Protein AF-A0AAE1ISI0-F1 (afdb_monomer)

Secondary structure (DSSP, 8-state):
-PPPSSEE------EE-----TT--S-SS-EEEE-SS-SS-SGGGG-SS-----PSSPP-S---TTS--SEEETTEEEEEBTTB-TTSSS----GGGEEE--TT-

Structure (mmCIF, N/CA/C/O backbone):
data_AF-A0AAE1ISI0-F1
#
_entry.id   AF-A0AAE1ISI0-F1
#
loop_
_atom_site.group_PDB
_atom_site.id
_atom_site.type_symbol
_atom_site.label_atom_id
_atom_site.label_alt_id
_atom_site.label_comp_id
_atom_site.label_asym_id
_atom_site.label_entity_id
_atom_site.label_seq_id
_atom_site.pdbx_PDB_ins_code
_atom_site.Cartn_x
_atom_site.Cartn_y
_atom_site.Cartn_z
_atom_site.occupancy
_atom_site.B_iso_or_equiv
_atom_site.auth_seq_id
_atom_site.auth_comp_id
_atom_site.auth_asym_id
_atom_site.auth_atom_id
_atom_site.pdbx_PDB_model_num
ATOM 1 N N . MET A 1 1 ? 5.913 15.856 11.663 1.00 55.56 1 MET A N 1
ATOM 2 C CA . MET A 1 1 ? 4.500 15.635 12.044 1.00 55.56 1 MET A CA 1
ATOM 3 C C . MET A 1 1 ? 4.482 14.438 12.991 1.00 55.56 1 MET A C 1
ATOM 5 O O . MET A 1 1 ? 5.262 13.527 12.729 1.00 55.56 1 MET A O 1
ATOM 9 N N . PRO A 1 2 ? 3.746 14.456 14.117 1.00 58.47 2 PRO A N 1
ATOM 10 C CA . PRO A 1 2 ? 3.732 13.321 15.038 1.00 58.47 2 PRO A CA 1
ATOM 11 C C . PRO A 1 2 ? 3.145 12.075 14.351 1.00 58.47 2 PRO A C 1
ATOM 13 O O . PRO A 1 2 ? 2.265 12.227 13.504 1.00 58.47 2 PRO A O 1
ATOM 16 N N . PRO A 1 3 ? 3.629 10.866 14.682 1.00 62.16 3 PRO A N 1
ATOM 17 C CA . PRO A 1 3 ? 3.107 9.624 14.117 1.00 62.16 3 PRO A CA 1
ATOM 18 C C . PRO A 1 3 ? 1.607 9.468 14.410 1.00 62.16 3 PRO A C 1
ATOM 20 O O . PRO A 1 3 ? 1.162 9.654 15.545 1.00 62.16 3 PRO A O 1
ATOM 23 N N . CYS A 1 4 ? 0.826 9.146 13.377 1.00 79.19 4 CYS A N 1
ATOM 24 C CA . CYS A 1 4 ? -0.609 8.902 13.492 1.00 79.19 4 CYS A CA 1
ATOM 25 C C . CYS A 1 4 ? -0.844 7.522 14.108 1.00 79.19 4 CYS A C 1
ATOM 27 O O . CYS A 1 4 ? -0.284 6.548 13.631 1.00 79.19 4 CYS A O 1
ATOM 29 N N . PHE A 1 5 ? -1.676 7.422 15.143 1.00 88.75 5 PHE A N 1
ATOM 30 C CA . PHE A 1 5 ? -2.080 6.149 15.744 1.00 88.75 5 PHE A CA 1
ATOM 31 C C . PHE A 1 5 ? -3.608 6.084 15.865 1.00 88.75 5 PHE A C 1
ATOM 33 O O . PHE A 1 5 ? -4.241 7.128 16.058 1.00 88.75 5 PHE A O 1
ATOM 40 N N . PRO A 1 6 ? -4.212 4.883 15.789 1.00 92.56 6 PRO A N 1
ATOM 41 C CA . PRO A 1 6 ? -3.576 3.568 15.605 1.00 92.56 6 PRO A CA 1
ATOM 42 C C . PRO A 1 6 ? -3.124 3.304 14.155 1.00 92.56 6 PRO A C 1
ATOM 44 O O . PRO A 1 6 ? -3.730 3.817 13.217 1.00 92.56 6 PRO A O 1
ATOM 47 N N . LEU A 1 7 ? -2.073 2.497 13.969 1.00 91.31 7 LEU A N 1
ATOM 48 C CA . LEU A 1 7 ? -1.536 2.126 12.650 1.00 91.31 7 LEU A CA 1
ATOM 49 C C . LEU A 1 7 ? -1.881 0.686 12.289 1.00 91.31 7 LEU A C 1
ATOM 51 O O . LEU A 1 7 ? -1.737 -0.212 13.118 1.00 91.31 7 LEU A O 1
ATOM 55 N N . ALA A 1 8 ? -2.239 0.470 11.028 1.00 92.75 8 ALA A N 1
ATOM 56 C CA . ALA A 1 8 ? -2.159 -0.835 10.396 1.00 92.75 8 ALA A CA 1
ATOM 57 C C . ALA A 1 8 ? -0.778 -0.976 9.745 1.00 92.75 8 ALA A C 1
ATOM 59 O O . ALA A 1 8 ? -0.426 -0.248 8.814 1.00 92.75 8 ALA A O 1
ATOM 60 N N . LEU A 1 9 ? 0.022 -1.877 10.307 1.00 92.44 9 LEU A N 1
ATOM 61 C CA . LEU A 1 9 ? 1.433 -2.049 9.978 1.00 92.44 9 LEU A CA 1
ATOM 62 C C . LEU A 1 9 ? 1.642 -2.988 8.775 1.00 92.44 9 LEU A C 1
ATOM 64 O O . LEU A 1 9 ? 0.694 -3.526 8.202 1.00 92.44 9 LEU A O 1
ATOM 68 N N . GLY A 1 10 ? 2.913 -3.190 8.429 1.00 92.19 10 GLY A N 1
ATOM 69 C CA . GLY A 1 10 ? 3.350 -4.043 7.329 1.00 92.19 10 GLY A CA 1
ATOM 70 C C . GLY A 1 10 ? 3.594 -3.248 6.053 1.00 92.19 10 GLY A C 1
ATOM 71 O O . GLY A 1 10 ? 2.698 -2.559 5.569 1.00 92.19 10 GLY A O 1
ATOM 72 N N . HIS A 1 11 ? 4.815 -3.355 5.527 1.00 90.94 11 HIS A N 1
ATOM 73 C CA . HIS A 1 11 ? 5.211 -2.730 4.264 1.00 90.94 11 HIS A CA 1
ATOM 74 C C . HIS A 1 11 ? 5.801 -3.706 3.240 1.00 90.94 11 HIS A C 1
ATOM 76 O O . HIS A 1 11 ? 6.004 -3.344 2.087 1.00 90.94 11 HIS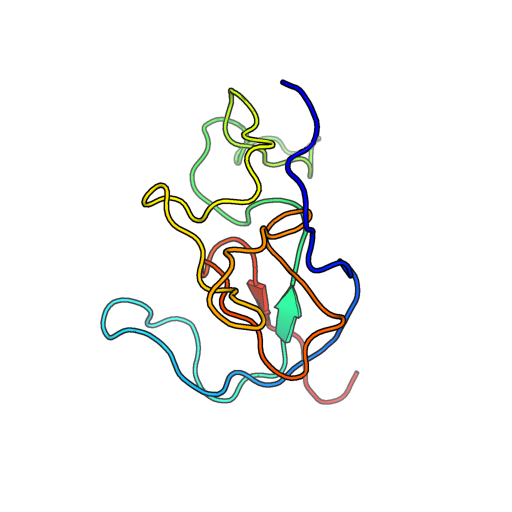 A O 1
ATOM 82 N N . GLU A 1 12 ? 6.031 -4.951 3.651 1.00 92.94 12 GLU A N 1
ATOM 83 C CA . GLU A 1 12 ? 6.502 -6.034 2.795 1.00 92.94 12 GLU A CA 1
ATOM 84 C C . GLU A 1 12 ? 5.404 -7.089 2.699 1.00 92.94 12 GLU A C 1
ATOM 86 O O . GLU A 1 12 ? 4.824 -7.490 3.714 1.00 92.94 12 GLU A O 1
ATOM 91 N N . GLY A 1 13 ? 5.084 -7.512 1.481 1.00 92.69 13 GLY A N 1
ATOM 92 C CA . GLY A 1 13 ? 4.062 -8.516 1.221 1.00 92.69 13 GLY A CA 1
ATOM 93 C C . GLY A 1 13 ? 3.866 -8.753 -0.271 1.00 92.69 13 GLY A C 1
ATOM 94 O O . GLY A 1 13 ? 4.336 -7.982 -1.101 1.00 92.69 13 GLY A O 1
ATOM 95 N N . VAL A 1 14 ? 3.154 -9.824 -0.601 1.00 95.06 14 VAL A N 1
ATOM 96 C CA . VAL A 1 14 ? 2.704 -10.131 -1.960 1.00 95.06 14 VAL A CA 1
ATOM 97 C C . VAL A 1 14 ? 1.214 -10.428 -1.903 1.00 95.06 14 VAL A C 1
ATOM 99 O O . VAL A 1 14 ? 0.727 -11.020 -0.939 1.00 95.06 14 VAL A O 1
ATOM 102 N N . GLY A 1 15 ? 0.485 -9.991 -2.919 1.00 95.00 15 GLY A N 1
ATOM 103 C CA . GLY A 1 15 ? -0.948 -10.207 -3.017 1.00 95.00 15 GLY A CA 1
ATOM 104 C C . GLY A 1 15 ? -1.387 -10.421 -4.452 1.00 95.00 15 GLY A C 1
ATOM 105 O O . GLY A 1 15 ? -0.597 -10.345 -5.391 1.00 95.00 15 GLY A O 1
ATOM 106 N N . VAL A 1 16 ? -2.678 -10.676 -4.614 1.00 96.75 16 VAL A N 1
ATOM 107 C CA . VAL A 1 16 ? -3.339 -10.698 -5.915 1.00 96.75 16 VAL A CA 1
ATOM 108 C C . VAL A 1 16 ? -4.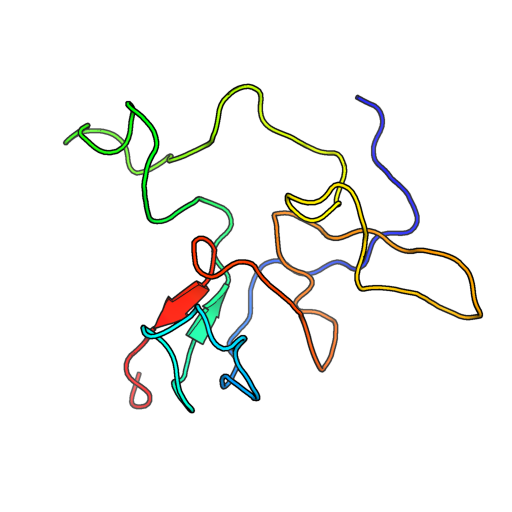350 -9.570 -5.919 1.00 96.75 16 VAL A C 1
ATOM 110 O O . VAL A 1 16 ? -5.083 -9.397 -4.945 1.00 96.75 16 VAL A O 1
ATOM 113 N N . VAL A 1 17 ? -4.395 -8.803 -7.003 1.00 97.38 17 VAL A N 1
ATOM 114 C CA . VAL A 1 17 ? -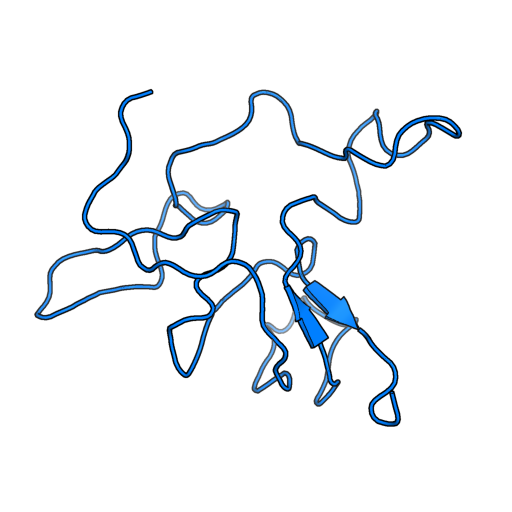5.395 -7.745 -7.150 1.00 97.38 17 VAL A CA 1
ATOM 115 C C . VAL A 1 17 ? -6.795 -8.369 -7.157 1.00 97.38 17 VAL A C 1
ATOM 117 O O . VAL A 1 17 ? -7.100 -9.267 -7.948 1.00 97.38 17 VAL A O 1
ATOM 120 N N . GLU A 1 18 ? -7.633 -7.904 -6.231 1.00 97.44 18 GLU A N 1
ATOM 121 C CA . GLU A 1 18 ? -9.014 -8.362 -6.065 1.00 97.44 18 GLU A CA 1
ATOM 122 C C . GLU A 1 18 ? -9.964 -7.549 -6.953 1.00 97.44 18 GLU A C 1
ATOM 124 O O . GLU A 1 18 ? -10.713 -8.125 -7.744 1.00 97.44 18 GLU A O 1
ATOM 129 N N . SER A 1 19 ? -9.865 -6.220 -6.886 1.00 96.25 19 SER A N 1
ATOM 130 C CA . SER A 1 19 ? -10.660 -5.270 -7.664 1.00 96.25 19 SER A CA 1
ATOM 131 C C . SER A 1 19 ? -9.894 -3.967 -7.918 1.00 96.25 19 SER A C 1
ATOM 133 O O . SER A 1 19 ? -8.892 -3.672 -7.263 1.00 96.25 19 SER A O 1
ATOM 135 N N . VAL A 1 20 ? -10.352 -3.199 -8.910 1.00 96.25 20 VAL A N 1
ATOM 136 C CA . VAL A 1 20 ? -9.791 -1.897 -9.300 1.00 96.25 20 VAL A CA 1
ATOM 137 C C . VAL A 1 20 ? -10.923 -0.905 -9.557 1.00 96.25 20 VAL A C 1
ATOM 139 O O . VAL A 1 20 ? -12.017 -1.300 -9.966 1.00 96.25 20 VAL A O 1
ATOM 142 N N . GLU A 1 21 ? -10.675 0.385 -9.328 1.00 93.06 21 GLU A N 1
ATOM 143 C CA . GLU A 1 21 ? -11.613 1.434 -9.741 1.00 93.06 21 GLU A CA 1
ATOM 144 C C . GLU A 1 21 ? -11.631 1.585 -11.271 1.00 93.06 21 GLU A C 1
ATOM 146 O O . GLU A 1 21 ? -10.644 1.295 -11.940 1.00 93.06 21 GLU A O 1
ATOM 151 N N . GLU A 1 22 ? -12.729 2.102 -11.836 1.00 92.56 22 GLU A N 1
ATOM 152 C CA . GLU A 1 22 ? -12.938 2.218 -13.295 1.00 92.56 22 GLU A CA 1
ATOM 153 C C . GLU A 1 22 ? -11.801 2.949 -14.032 1.00 92.56 22 GLU A C 1
ATOM 155 O O . GLU A 1 22 ? -11.500 2.648 -15.186 1.00 92.56 22 GLU A O 1
ATOM 160 N N . LYS A 1 23 ? -11.153 3.907 -13.363 1.00 92.00 23 LYS A N 1
ATOM 161 C CA . LYS A 1 23 ? -10.066 4.709 -13.940 1.00 92.00 23 LYS A CA 1
ATOM 162 C C . LYS A 1 23 ? -8.724 3.974 -13.980 1.00 92.00 23 LYS A C 1
ATOM 164 O O . LYS A 1 23 ? -7.864 4.355 -14.770 1.00 92.00 23 LYS A O 1
ATOM 169 N N . VAL A 1 24 ? -8.549 2.938 -13.162 1.00 92.38 24 VAL A N 1
ATOM 170 C CA . VAL A 1 24 ? -7.323 2.139 -13.099 1.00 92.38 24 VAL A CA 1
ATOM 171 C C . VAL A 1 24 ? -7.402 1.064 -14.176 1.00 92.38 24 VAL A C 1
ATOM 173 O O . VAL A 1 24 ? -8.163 0.104 -14.081 1.00 92.38 24 VAL A O 1
ATOM 176 N N . THR A 1 25 ? -6.607 1.224 -15.229 1.00 91.12 25 THR A N 1
ATOM 177 C CA . THR A 1 25 ? -6.627 0.318 -16.395 1.00 91.12 25 THR A CA 1
ATOM 178 C C . THR A 1 25 ? -5.452 -0.652 -16.420 1.00 91.12 25 THR A C 1
ATOM 180 O O . THR A 1 25 ? -5.490 -1.667 -17.121 1.00 91.12 25 THR A O 1
ATOM 183 N N . ASN A 1 26 ? -4.423 -0.366 -15.623 1.00 88.75 26 ASN A N 1
ATOM 184 C CA . ASN A 1 26 ? -3.173 -1.101 -15.645 1.00 88.75 26 ASN A CA 1
ATOM 185 C C . ASN A 1 26 ? -3.233 -2.419 -14.876 1.00 88.75 26 ASN A C 1
ATOM 187 O O . ASN A 1 26 ? -2.351 -3.231 -15.101 1.00 88.75 26 ASN A O 1
ATOM 191 N N . PHE A 1 27 ? -4.246 -2.698 -14.048 1.00 93.25 27 PHE A N 1
ATOM 192 C CA . PHE A 1 27 ? -4.303 -3.886 -13.179 1.00 93.25 27 PHE A CA 1
ATOM 193 C C . PHE A 1 27 ? -5.578 -4.722 -13.382 1.00 93.25 27 PHE A C 1
ATOM 195 O O . PHE A 1 27 ? -6.634 -4.193 -13.723 1.00 93.25 27 PHE A O 1
ATOM 202 N N . LYS A 1 28 ? -5.473 -6.045 -13.190 1.00 90.50 28 LYS A N 1
ATOM 203 C CA . LYS A 1 28 ? -6.586 -7.014 -13.240 1.00 90.50 28 LYS A CA 1
ATOM 204 C C . LYS A 1 28 ? -6.507 -8.013 -12.084 1.00 90.50 28 LYS A C 1
ATOM 206 O O . LYS A 1 28 ? -6.701 -7.614 -10.956 1.00 90.50 28 LYS A O 1
ATOM 211 N N . ARG A 1 29 ? -6.240 -9.301 -12.340 1.00 94.56 29 ARG A N 1
ATOM 212 C CA . ARG A 1 29 ? -5.970 -10.331 -11.312 1.00 94.56 29 ARG A CA 1
ATOM 213 C C . ARG A 1 29 ? -4.475 -10.644 -11.269 1.00 94.56 29 ARG A C 1
ATOM 215 O O . ARG A 1 29 ? -4.072 -11.801 -11.333 1.00 94.56 29 ARG A O 1
ATOM 222 N N . ASP A 1 30 ? -3.670 -9.588 -11.297 1.00 97.19 30 ASP A N 1
ATOM 223 C CA . ASP A 1 30 ? -2.214 -9.682 -11.334 1.00 97.19 30 ASP A CA 1
ATOM 224 C C . ASP A 1 30 ? -1.663 -9.982 -9.933 1.00 97.19 30 ASP A C 1
ATOM 226 O O . ASP A 1 30 ? -2.236 -9.537 -8.933 1.00 97.19 30 ASP A O 1
ATOM 230 N N . VAL A 1 31 ? -0.542 -10.707 -9.867 1.00 97.00 31 VAL A N 1
ATOM 231 C CA . VAL A 1 31 ? 0.264 -10.818 -8.644 1.00 97.00 31 VAL A CA 1
ATOM 232 C C . VAL A 1 31 ? 1.052 -9.525 -8.487 1.00 97.00 31 VAL A C 1
ATOM 234 O O . VAL A 1 31 ? 1.651 -9.028 -9.446 1.00 97.00 31 VAL A O 1
ATOM 237 N N . VAL A 1 32 ? 1.011 -8.951 -7.291 1.00 96.12 32 VAL A N 1
ATOM 238 C CA . VAL A 1 32 ? 1.548 -7.620 -7.025 1.00 96.12 32 VAL A CA 1
ATOM 239 C C . VAL A 1 32 ? 2.290 -7.540 -5.700 1.00 96.12 32 VAL A C 1
ATOM 241 O O . VAL A 1 32 ? 1.971 -8.247 -4.743 1.00 96.12 32 VAL A O 1
ATOM 244 N N . ILE A 1 33 ? 3.249 -6.620 -5.645 1.00 94.44 33 ILE A N 1
ATOM 245 C CA . ILE A 1 33 ? 3.964 -6.220 -4.434 1.00 94.44 33 ILE A CA 1
ATOM 246 C C . ILE A 1 33 ? 3.684 -4.726 -4.194 1.00 94.44 33 ILE A C 1
ATOM 248 O O . ILE A 1 33 ? 3.842 -3.927 -5.122 1.00 94.44 33 ILE A O 1
ATOM 252 N N . PRO A 1 34 ? 3.251 -4.320 -2.987 1.00 91.88 34 PRO A N 1
ATOM 253 C CA . PRO A 1 34 ? 3.188 -2.916 -2.618 1.00 91.88 34 PRO A CA 1
ATOM 254 C C . PRO A 1 34 ? 4.601 -2.356 -2.441 1.00 91.88 34 PRO A C 1
ATOM 256 O O . PRO A 1 34 ? 5.497 -3.030 -1.937 1.00 91.88 34 PRO A O 1
ATOM 259 N N . ILE A 1 35 ? 4.795 -1.104 -2.830 1.00 86.94 35 ILE A N 1
ATOM 260 C CA . ILE A 1 35 ? 6.086 -0.424 -2.767 1.00 86.94 35 ILE A CA 1
ATOM 261 C C . ILE A 1 35 ? 5.972 0.857 -1.938 1.00 86.94 35 ILE A C 1
ATOM 263 O O . ILE A 1 35 ? 4.951 1.536 -1.933 1.00 86.94 35 ILE A O 1
ATOM 267 N N . CYS A 1 36 ? 7.041 1.206 -1.224 1.00 76.69 36 CYS A N 1
ATOM 268 C CA . CYS A 1 36 ? 7.068 2.379 -0.339 1.00 76.69 36 CYS A CA 1
ATOM 269 C C . CYS A 1 36 ? 7.426 3.696 -1.062 1.00 76.69 36 CYS A C 1
ATOM 271 O O . CYS A 1 36 ? 7.486 4.751 -0.430 1.00 76.69 36 CYS A O 1
ATOM 273 N N . VAL A 1 37 ? 7.701 3.629 -2.366 1.00 75.44 37 VAL A N 1
ATOM 274 C CA . VAL A 1 37 ? 8.047 4.752 -3.253 1.00 75.44 37 VAL A CA 1
ATOM 275 C C . VAL A 1 37 ? 7.077 4.760 -4.433 1.00 75.44 37 VAL A C 1
ATOM 277 O O . VAL A 1 37 ? 6.551 3.710 -4.777 1.00 75.44 37 VAL A O 1
ATOM 280 N N . THR A 1 38 ? 6.804 5.914 -5.039 1.00 69.62 38 THR A N 1
ATOM 281 C CA . THR A 1 38 ? 5.863 5.994 -6.172 1.00 69.62 38 THR A CA 1
ATOM 282 C C . THR A 1 38 ? 6.501 5.506 -7.471 1.00 69.62 38 THR A C 1
ATOM 284 O O . THR A 1 38 ? 7.683 5.749 -7.688 1.00 69.62 38 THR A O 1
ATOM 287 N N . LEU A 1 39 ? 5.725 4.919 -8.382 1.00 62.75 39 LEU A N 1
ATOM 288 C CA . LEU A 1 39 ? 6.211 4.546 -9.717 1.00 62.75 39 LEU A CA 1
ATOM 289 C C . LEU A 1 39 ? 6.264 5.717 -10.711 1.00 62.75 39 LEU A C 1
ATOM 291 O O . LEU A 1 39 ? 7.132 5.712 -11.579 1.00 62.75 39 LEU A O 1
ATOM 295 N N . GLU A 1 40 ? 5.381 6.721 -10.609 1.00 59.62 40 GLU A N 1
ATOM 296 C CA . GLU A 1 40 ? 5.223 7.728 -11.672 1.00 59.62 40 GLU A CA 1
ATOM 297 C C . GLU A 1 40 ? 4.969 9.172 -11.179 1.00 59.62 40 GLU A C 1
ATOM 299 O O . GLU A 1 40 ? 4.495 9.419 -10.069 1.00 59.62 40 GLU A O 1
ATOM 304 N N . ASN A 1 41 ? 5.228 10.134 -12.079 1.00 54.47 41 ASN A N 1
ATOM 305 C CA . ASN A 1 41 ? 4.718 11.518 -12.085 1.00 54.47 41 ASN A CA 1
ATOM 306 C C . ASN A 1 41 ? 5.185 12.486 -10.983 1.00 54.47 41 ASN A C 1
ATOM 308 O O . ASN A 1 41 ? 4.417 13.325 -10.503 1.00 54.47 41 ASN A O 1
ATOM 312 N N . VAL A 1 42 ? 6.473 12.473 -10.648 1.00 56.69 42 VAL A N 1
ATOM 313 C CA . VAL A 1 42 ? 7.116 13.592 -9.937 1.00 56.69 42 VAL A CA 1
ATOM 314 C C . VAL A 1 42 ? 8.298 14.077 -10.777 1.00 56.69 42 VAL A C 1
ATOM 316 O O . VAL A 1 42 ? 8.917 13.275 -11.460 1.00 56.69 42 VAL A O 1
ATOM 319 N N . GLU A 1 43 ? 8.648 15.367 -10.753 1.00 52.97 43 GLU A N 1
ATOM 320 C CA . GLU A 1 43 ? 9.785 15.931 -11.521 1.00 52.97 43 GLU A CA 1
ATOM 321 C C . GLU A 1 43 ? 11.117 15.171 -11.300 1.00 52.97 43 GLU A C 1
ATOM 323 O O . GLU A 1 43 ? 11.993 15.180 -12.160 1.00 52.97 43 GLU A O 1
ATOM 328 N N . ASN A 1 44 ? 11.235 14.434 -10.187 1.00 53.06 44 ASN A N 1
ATOM 329 C CA . ASN A 1 44 ? 12.366 13.559 -9.860 1.00 53.06 44 ASN A CA 1
ATOM 330 C C . ASN A 1 44 ? 12.351 12.185 -10.568 1.00 53.06 44 ASN A C 1
ATOM 332 O O . ASN A 1 44 ? 13.333 11.456 -10.465 1.0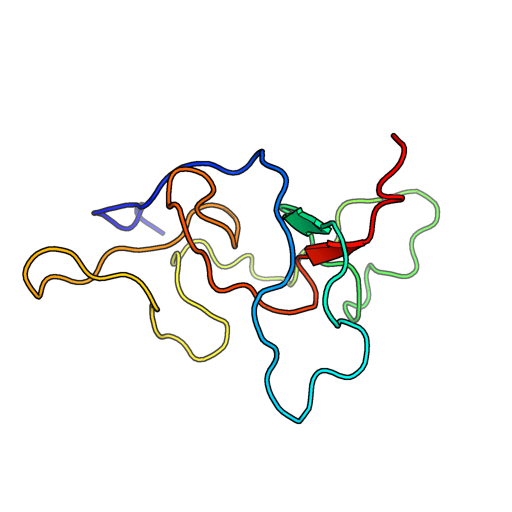0 53.06 44 ASN A O 1
ATOM 336 N N . CYS A 1 45 ? 11.285 11.823 -11.293 1.00 57.34 45 CYS A N 1
ATOM 337 C CA . CYS A 1 45 ? 11.147 10.559 -12.034 1.00 57.34 45 CYS A CA 1
ATOM 338 C C . CYS A 1 45 ? 12.095 10.427 -13.237 1.00 57.34 45 CYS A C 1
ATOM 340 O O . CYS A 1 45 ? 12.140 9.377 -13.867 1.00 57.34 45 CYS A O 1
ATOM 342 N N . VAL A 1 46 ? 12.865 11.472 -13.550 1.00 65.88 46 VAL A N 1
ATOM 343 C CA . VAL A 1 46 ? 13.776 11.519 -14.706 1.00 65.88 46 VAL A CA 1
ATOM 344 C C . VAL A 1 46 ? 15.249 11.361 -14.290 1.00 65.88 46 VAL A C 1
ATOM 346 O O . VAL A 1 46 ? 16.150 11.537 -15.102 1.00 65.88 46 VAL A O 1
ATOM 349 N N . SER A 1 47 ? 15.530 11.060 -13.017 1.00 72.88 47 SER A N 1
ATOM 350 C CA . SER A 1 47 ? 16.906 10.835 -12.562 1.00 72.88 47 SER A CA 1
ATOM 351 C C . SER A 1 47 ? 17.390 9.434 -12.937 1.00 72.88 47 SER A C 1
ATOM 353 O O . SER A 1 47 ? 16.780 8.447 -12.537 1.00 72.88 47 SER A O 1
ATOM 355 N N . GLU A 1 48 ? 18.524 9.349 -13.635 1.00 78.75 48 GLU A N 1
ATOM 356 C CA . GLU A 1 48 ? 19.229 8.081 -13.892 1.00 78.75 48 GLU A CA 1
ATOM 357 C C . GLU A 1 48 ? 19.971 7.553 -12.645 1.00 78.75 48 GLU A C 1
ATOM 359 O O . GLU A 1 48 ? 20.369 6.393 -12.600 1.00 78.75 48 GLU A O 1
ATOM 364 N N . GLU A 1 49 ? 20.119 8.387 -11.610 1.00 83.38 49 GLU A N 1
ATOM 365 C CA . GLU A 1 49 ? 20.920 8.105 -10.409 1.00 83.38 49 GLU A CA 1
ATOM 366 C C . GLU A 1 49 ? 20.066 7.779 -9.171 1.00 83.38 49 GLU A C 1
ATOM 368 O O . GLU A 1 49 ? 20.584 7.299 -8.163 1.00 83.38 49 GLU A O 1
ATOM 373 N N . SER A 1 50 ? 18.760 8.070 -9.206 1.00 77.69 50 SER A N 1
ATOM 374 C CA . SER A 1 50 ? 17.867 7.929 -8.051 1.00 77.69 50 SER A CA 1
ATOM 375 C C . SER A 1 50 ? 16.664 7.054 -8.366 1.00 77.69 50 SER A C 1
ATOM 377 O O . SER A 1 50 ? 15.909 7.327 -9.294 1.00 77.69 50 SER A O 1
ATOM 379 N N . ASN A 1 51 ? 16.434 6.063 -7.505 1.00 74.69 51 ASN A N 1
ATOM 380 C CA . ASN A 1 51 ? 15.211 5.261 -7.452 1.00 74.69 51 ASN A CA 1
ATOM 381 C C . ASN A 1 51 ? 14.240 5.726 -6.347 1.00 74.69 51 ASN A C 1
ATOM 383 O O . ASN A 1 51 ? 13.214 5.087 -6.108 1.00 74.69 51 ASN A O 1
ATOM 387 N N . ILE A 1 52 ? 14.570 6.809 -5.632 1.00 77.69 52 ILE A N 1
ATOM 388 C CA . ILE A 1 52 ? 13.711 7.377 -4.593 1.00 77.69 52 ILE A CA 1
ATOM 389 C C . ILE A 1 52 ? 12.780 8.394 -5.244 1.00 77.69 52 ILE A C 1
ATOM 391 O O . ILE A 1 52 ? 13.128 9.562 -5.436 1.00 77.69 52 ILE A O 1
ATOM 395 N N . TYR A 1 53 ? 11.569 7.940 -5.545 1.00 76.12 53 TYR A N 1
ATOM 396 C CA . TYR A 1 53 ? 10.491 8.777 -6.052 1.00 76.12 53 TYR A CA 1
ATOM 397 C C . TYR A 1 53 ? 9.503 9.053 -4.924 1.00 76.12 53 TYR A C 1
ATOM 399 O O . TYR A 1 53 ? 8.720 8.196 -4.514 1.00 76.12 53 TYR A O 1
ATOM 407 N N . LEU A 1 54 ? 9.589 10.261 -4.375 1.00 72.31 54 LEU A N 1
ATOM 408 C CA . LEU A 1 54 ? 8.696 10.741 -3.330 1.00 72.31 54 LEU A CA 1
ATOM 409 C C . LEU A 1 54 ? 8.130 12.089 -3.755 1.00 72.31 54 LEU A C 1
ATOM 411 O O . LEU A 1 54 ? 8.868 12.998 -4.146 1.00 72.31 54 LEU A O 1
ATOM 415 N N . ARG A 1 55 ? 6.812 12.243 -3.631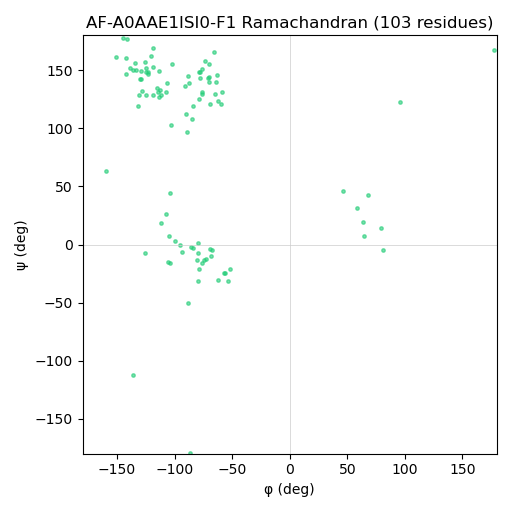 1.00 69.62 55 ARG A N 1
ATOM 416 C CA . ARG A 1 55 ? 6.169 13.546 -3.778 1.00 69.62 55 ARG A CA 1
ATOM 417 C C . ARG A 1 55 ? 6.565 14.426 -2.593 1.00 69.62 55 ARG A C 1
ATOM 419 O O . ARG A 1 55 ? 6.305 14.067 -1.447 1.00 69.62 55 ARG A O 1
ATOM 426 N N . TYR A 1 56 ? 7.191 15.572 -2.866 1.00 63.56 56 TYR A N 1
ATOM 427 C CA . TYR A 1 56 ? 7.502 16.566 -1.839 1.00 63.56 56 TYR A CA 1
ATOM 428 C C . TYR A 1 56 ? 6.320 17.538 -1.640 1.00 63.56 56 TYR A C 1
ATOM 430 O O . TYR A 1 56 ? 5.733 17.980 -2.630 1.00 63.56 56 TYR A O 1
ATOM 438 N N . PRO A 1 57 ? 5.983 17.917 -0.394 1.00 67.25 57 PRO A N 1
ATOM 439 C CA . PRO A 1 57 ? 6.520 17.375 0.854 1.00 67.25 57 PRO A CA 1
ATOM 440 C C . PRO A 1 57 ? 6.027 15.944 1.106 1.00 67.25 57 PRO A C 1
ATOM 442 O O . PRO A 1 57 ? 4.869 15.627 0.834 1.00 67.25 57 PRO A O 1
ATOM 445 N N . LEU A 1 58 ? 6.899 15.098 1.668 1.00 72.44 58 LEU A N 1
ATOM 446 C CA . LEU A 1 58 ? 6.532 13.733 2.043 1.00 72.44 58 LEU A CA 1
ATOM 447 C C . LEU A 1 58 ? 5.387 13.770 3.062 1.00 72.44 58 LEU A C 1
ATOM 449 O O . LEU A 1 58 ? 5.530 14.333 4.152 1.00 72.44 58 LEU A O 1
ATOM 453 N N . SER A 1 59 ? 4.261 13.148 2.719 1.00 74.88 59 SER A N 1
ATOM 454 C CA . SER A 1 59 ? 3.149 12.987 3.650 1.00 74.88 59 SER A CA 1
ATOM 455 C C . SER A 1 59 ? 3.371 11.758 4.526 1.00 74.88 59 SER A C 1
ATOM 457 O O . SER A 1 59 ? 3.430 10.635 4.035 1.00 74.88 59 SER A O 1
ATOM 459 N N . LEU A 1 60 ? 3.451 11.973 5.839 1.00 79.12 60 LEU A N 1
ATOM 460 C CA . LEU A 1 60 ? 3.492 10.913 6.854 1.00 79.12 60 LEU A CA 1
ATOM 461 C C . LEU A 1 60 ? 2.165 10.820 7.627 1.00 79.12 60 LEU A C 1
ATOM 463 O O . LEU A 1 60 ? 2.147 10.415 8.785 1.00 79.12 60 LEU A O 1
ATOM 467 N N . SER A 1 61 ? 1.055 11.243 7.010 1.00 85.88 61 SER A N 1
ATOM 468 C CA . SER A 1 61 ? -0.269 11.256 7.649 1.00 85.88 61 SER A CA 1
ATOM 469 C C . SER A 1 61 ? -0.923 9.874 7.754 1.00 85.88 61 SER A C 1
ATOM 471 O O . SER A 1 61 ? -1.904 9.720 8.476 1.00 85.88 61 SER A O 1
ATOM 473 N N . GLY A 1 62 ? -0.431 8.882 7.002 1.00 86.88 62 GLY A N 1
ATOM 474 C CA . GLY A 1 62 ? -1.055 7.558 6.896 1.00 86.88 62 GLY A CA 1
ATOM 475 C C . GLY A 1 62 ? -2.455 7.580 6.261 1.00 86.88 62 GLY A C 1
ATOM 476 O O . GLY A 1 62 ? -3.239 6.651 6.453 1.00 86.88 62 GLY A O 1
ATOM 477 N N . LEU A 1 63 ? -2.781 8.653 5.535 1.00 89.00 63 LEU A N 1
ATOM 478 C CA . LEU A 1 63 ? -4.018 8.820 4.772 1.00 89.00 63 LEU A CA 1
ATOM 479 C C . LEU A 1 63 ? -3.758 8.585 3.281 1.00 89.00 63 LEU A C 1
ATOM 481 O O . LEU A 1 63 ? -2.648 8.797 2.792 1.00 89.00 63 LEU A O 1
ATOM 485 N N . MET A 1 64 ? -4.811 8.209 2.562 1.00 87.44 64 MET A N 1
ATOM 486 C CA . MET A 1 64 ? -4.837 8.154 1.102 1.00 87.44 64 MET A CA 1
ATOM 487 C C . MET A 1 64 ? -4.700 9.567 0.496 1.00 87.44 64 MET A C 1
ATOM 489 O O . MET A 1 64 ? -4.896 10.560 1.208 1.00 87.44 64 MET A O 1
ATOM 493 N N . PRO A 1 65 ? -4.413 9.701 -0.816 1.00 83.75 65 PRO A N 1
ATOM 494 C CA . PRO A 1 65 ? -4.280 11.008 -1.473 1.00 83.75 65 PRO A CA 1
ATOM 495 C C 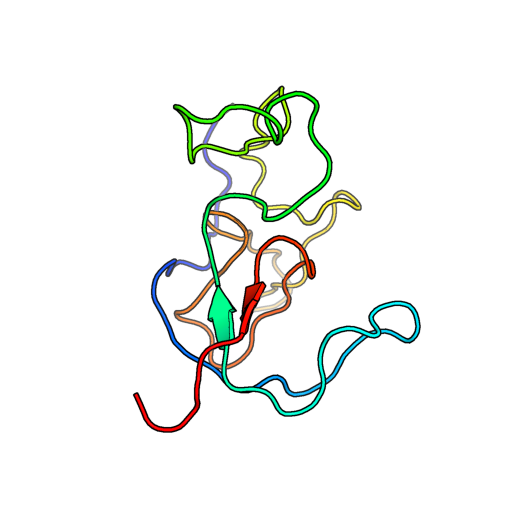. PRO A 1 65 ? -5.500 11.935 -1.336 1.00 83.75 65 PRO A C 1
ATOM 497 O O . PRO A 1 65 ? -5.352 13.153 -1.388 1.00 83.75 65 PRO A O 1
ATOM 500 N N . ASP A 1 66 ? -6.692 11.373 -1.117 1.00 87.75 66 ASP A N 1
ATOM 501 C CA . ASP A 1 66 ? -7.937 12.112 -0.867 1.00 87.75 66 ASP A CA 1
ATOM 502 C C . ASP A 1 66 ? -8.092 12.622 0.585 1.00 87.75 66 ASP A C 1
ATOM 504 O O . ASP A 1 66 ? -9.105 13.232 0.928 1.00 87.75 66 ASP A O 1
ATOM 508 N N . GLY A 1 67 ? -7.105 12.377 1.455 1.00 88.75 67 GLY A N 1
ATOM 509 C CA . GLY A 1 67 ? -7.117 12.797 2.857 1.00 88.75 67 GLY A CA 1
ATOM 510 C C . GLY A 1 67 ? -7.954 11.910 3.784 1.00 88.75 67 GLY A C 1
ATOM 511 O O . GLY A 1 67 ? -8.235 12.302 4.918 1.00 88.75 67 GLY A O 1
ATOM 512 N N . THR A 1 68 ? -8.356 10.717 3.345 1.00 91.19 68 THR A N 1
ATOM 513 C CA . THR A 1 68 ? -9.149 9.774 4.146 1.00 91.19 68 THR A CA 1
ATOM 514 C C . THR A 1 68 ? -8.407 8.452 4.379 1.00 91.19 68 THR A C 1
ATOM 516 O O . THR A 1 68 ? -7.350 8.202 3.809 1.00 91.19 68 THR A O 1
ATOM 519 N N . THR A 1 69 ? -8.925 7.601 5.269 1.00 92.06 69 THR A N 1
ATOM 520 C CA . THR A 1 69 ? -8.400 6.245 5.505 1.00 92.06 69 THR A CA 1
ATOM 521 C C . THR A 1 69 ? -9.424 5.214 5.060 1.00 92.06 69 THR A C 1
ATOM 523 O O . THR A 1 69 ? -10.629 5.463 5.135 1.00 92.06 69 THR A O 1
ATOM 526 N N . ARG A 1 70 ? -8.947 4.056 4.604 1.00 92.94 70 ARG A N 1
ATOM 527 C CA . ARG A 1 70 ? -9.779 2.888 4.294 1.00 92.94 70 ARG A CA 1
ATOM 528 C C . ARG A 1 70 ? -9.851 1.888 5.450 1.00 92.94 70 ARG A C 1
ATOM 530 O O . ARG A 1 70 ? -10.531 0.876 5.337 1.00 92.94 70 ARG A O 1
ATOM 537 N N . ILE A 1 71 ? -9.174 2.174 6.562 1.00 93.69 71 ILE A N 1
ATOM 538 C CA . ILE A 1 71 ? -9.003 1.240 7.672 1.00 93.69 71 ILE A CA 1
ATOM 539 C C . ILE A 1 71 ? -9.781 1.728 8.892 1.00 93.69 71 ILE A C 1
ATOM 541 O O . ILE A 1 71 ? -9.640 2.870 9.343 1.00 93.69 71 ILE A O 1
ATOM 545 N N . SER A 1 72 ? -10.591 0.837 9.460 1.00 93.69 72 SER A N 1
ATOM 546 C CA . SER A 1 72 ? -11.257 1.061 10.739 1.00 93.69 72 SER A CA 1
ATOM 547 C C . SER A 1 72 ? -11.310 -0.222 11.557 1.00 93.69 72 SER A C 1
ATOM 549 O O . SER A 1 72 ? -11.438 -1.310 11.003 1.00 93.69 72 SER A O 1
ATOM 551 N N . VAL A 1 73 ? -11.222 -0.086 12.878 1.00 92.25 73 VAL A N 1
ATOM 552 C CA . VAL A 1 73 ? -11.324 -1.193 13.832 1.00 92.25 73 VAL A CA 1
ATOM 553 C C . VAL A 1 73 ? -12.303 -0.770 14.918 1.00 92.25 73 VAL A C 1
ATOM 555 O O . VAL A 1 73 ? -12.106 0.254 15.568 1.00 92.25 73 VAL A O 1
ATOM 558 N N . GLY A 1 74 ? -13.403 -1.510 15.080 1.00 92.81 74 GLY A N 1
ATOM 559 C CA . GLY A 1 74 ? -14.427 -1.184 16.081 1.00 92.81 74 GLY A CA 1
ATOM 560 C C . GLY A 1 74 ? -15.046 0.214 15.921 1.00 92.81 74 GLY A C 1
ATOM 561 O O . GLY A 1 74 ? -15.383 0.849 16.913 1.00 92.81 74 GLY A O 1
ATOM 562 N N . GLY A 1 75 ? -15.145 0.728 14.689 1.00 93.19 75 GLY A N 1
ATOM 563 C CA . GLY A 1 75 ? -15.651 2.079 14.402 1.00 93.19 75 GLY A CA 1
ATOM 564 C C . GLY A 1 75 ? -14.632 3.210 14.598 1.00 93.19 75 GLY A C 1
ATOM 565 O O . GLY A 1 75 ? -14.918 4.354 14.246 1.00 93.19 75 GLY A O 1
ATOM 566 N N . GLN A 1 76 ? -13.429 2.915 15.096 1.00 93.50 76 GLN A N 1
ATOM 567 C CA . GLN A 1 76 ? -12.327 3.871 15.179 1.00 93.50 76 GLN A CA 1
ATOM 568 C C . GLN A 1 76 ? -11.465 3.805 13.913 1.00 93.50 76 GLN A C 1
ATOM 570 O O . GLN A 1 76 ? -11.134 2.723 13.432 1.00 93.50 76 GLN A O 1
ATOM 575 N N . LYS A 1 77 ? -11.071 4.964 13.377 1.00 93.31 77 LYS A N 1
ATOM 576 C CA . LYS A 1 77 ? -10.132 5.057 12.247 1.00 93.31 77 LYS A CA 1
ATOM 577 C C . LYS A 1 77 ? -8.750 4.517 12.632 1.00 93.31 77 LYS A C 1
ATOM 579 O O . LYS A 1 77 ? -8.256 4.830 13.714 1.00 93.31 77 LYS A O 1
ATOM 584 N N . ALA A 1 78 ? -8.120 3.791 11.717 1.00 93.94 78 ALA A N 1
ATOM 585 C CA . ALA A 1 78 ? -6.696 3.461 11.750 1.00 93.94 78 ALA A CA 1
ATOM 586 C C . ALA A 1 78 ? -6.013 3.997 10.484 1.00 93.94 78 ALA A C 1
ATOM 588 O O . ALA A 1 78 ? -6.693 4.329 9.514 1.00 93.94 78 ALA A O 1
ATOM 589 N N . TYR A 1 79 ? -4.690 4.121 10.494 1.00 92.56 79 TYR A N 1
ATOM 590 C CA . TYR A 1 79 ? -3.931 4.756 9.412 1.00 92.56 79 TYR A CA 1
ATOM 591 C C . TYR A 1 79 ? -2.943 3.780 8.767 1.00 92.56 79 TYR A C 1
ATOM 593 O O . TYR A 1 79 ? -2.486 2.833 9.410 1.00 92.56 79 TYR A O 1
ATOM 601 N N . HIS A 1 80 ? -2.624 4.024 7.498 1.00 89.94 80 HIS A N 1
ATOM 602 C CA . HIS A 1 80 ? -1.674 3.234 6.716 1.00 89.94 80 HIS A CA 1
ATOM 603 C C . HIS A 1 80 ? -0.223 3.507 7.131 1.00 89.94 80 HIS A C 1
ATOM 605 O O . HIS A 1 80 ? 0.098 4.593 7.624 1.00 89.94 80 HIS A O 1
ATOM 611 N N . VAL A 1 81 ? 0.675 2.560 6.848 1.00 87.06 81 VAL A N 1
ATOM 612 C CA . VAL A 1 81 ? 2.128 2.737 6.972 1.00 87.06 81 VAL A CA 1
ATOM 613 C C . VAL A 1 81 ? 2.769 2.692 5.581 1.00 87.06 81 VAL A C 1
ATOM 615 O O . VAL A 1 81 ? 2.528 1.774 4.817 1.00 87.06 81 VAL A O 1
ATOM 618 N N . PHE A 1 82 ? 3.566 3.694 5.199 1.00 79.44 82 PHE A N 1
ATOM 619 C CA . PHE A 1 82 ? 4.254 3.716 3.892 1.00 79.44 82 PHE A CA 1
ATOM 620 C C . PHE A 1 82 ? 3.368 3.341 2.685 1.00 79.44 82 PHE A C 1
ATOM 622 O O . PHE A 1 82 ? 3.766 2.531 1.855 1.00 79.44 82 PHE A O 1
ATOM 629 N N . SER A 1 83 ? 2.154 3.904 2.596 1.00 76.25 83 SER A N 1
ATOM 630 C CA . SER A 1 83 ? 1.156 3.650 1.528 1.00 76.25 83 SER A CA 1
ATOM 631 C C . SER A 1 83 ? 0.591 2.219 1.433 1.00 76.25 83 SER A C 1
ATOM 633 O O . SER A 1 83 ? -0.185 1.909 0.528 1.00 76.25 83 SER A O 1
ATOM 635 N N . CYS A 1 84 ? 0.916 1.359 2.400 1.00 85.44 84 CYS A N 1
ATOM 636 C CA . CYS A 1 84 ? 0.440 -0.016 2.487 1.00 85.44 84 CYS A CA 1
ATOM 637 C C . CYS A 1 84 ? 0.149 -0.420 3.948 1.00 85.44 84 CYS A C 1
ATOM 639 O O . CYS A 1 84 ? 0.248 0.387 4.872 1.00 85.44 84 CYS A O 1
ATOM 641 N N . SER A 1 85 ? -0.349 -1.640 4.144 1.00 93.00 85 SER A N 1
ATOM 642 C CA . SER A 1 85 ? -0.666 -2.224 5.457 1.00 93.00 85 SER A CA 1
ATOM 643 C C . SER A 1 85 ? -0.715 -3.747 5.317 1.00 93.00 85 SER A C 1
ATOM 645 O O . SER A 1 85 ? -1.773 -4.362 5.429 1.00 93.00 85 SER A O 1
ATOM 647 N N . THR A 1 86 ? 0.418 -4.361 4.971 1.00 95.00 86 THR A N 1
ATOM 648 C CA . THR A 1 86 ? 0.479 -5.766 4.516 1.00 95.00 86 THR A CA 1
ATOM 649 C C . THR A 1 86 ? 0.178 -6.806 5.593 1.00 95.00 86 THR A C 1
ATOM 651 O O . THR A 1 86 ? 0.112 -7.994 5.295 1.00 95.00 86 THR A O 1
ATOM 654 N N . TRP A 1 87 ? -0.028 -6.393 6.844 1.00 95.31 87 TRP A N 1
ATOM 655 C CA . TRP A 1 87 ? -0.521 -7.284 7.898 1.00 95.31 87 TRP A CA 1
ATOM 656 C C . TRP A 1 87 ? -2.050 -7.425 7.902 1.00 95.31 87 TRP A C 1
ATOM 658 O O . TRP A 1 87 ? -2.595 -8.175 8.710 1.00 95.31 87 TRP A O 1
ATOM 668 N N . CYS A 1 88 ? -2.751 -6.706 7.026 1.00 94.12 88 CYS A N 1
ATOM 669 C CA . CYS A 1 88 ? -4.165 -6.919 6.746 1.00 94.12 88 CYS A CA 1
ATOM 670 C C . CYS A 1 88 ? -4.337 -7.961 5.630 1.00 94.12 88 CYS A C 1
ATOM 672 O O . CYS A 1 88 ? -3.568 -7.976 4.673 1.00 94.12 88 CYS A O 1
ATOM 674 N N . GLU A 1 89 ? -5.385 -8.789 5.713 1.00 95.38 89 GLU A N 1
ATOM 675 C CA . GLU A 1 89 ? -5.728 -9.756 4.651 1.00 95.38 89 GLU A CA 1
ATOM 676 C C . GLU A 1 89 ? -6.082 -9.063 3.325 1.00 95.38 89 GLU A C 1
ATOM 678 O O . GLU A 1 89 ? -5.827 -9.600 2.251 1.00 95.38 89 GLU A O 1
ATOM 683 N N . TYR A 1 90 ? -6.643 -7.854 3.414 1.00 94.44 90 TYR A N 1
ATOM 684 C CA . TYR A 1 90 ? -6.943 -6.980 2.286 1.00 94.44 90 TYR A CA 1
ATOM 685 C C . TYR A 1 90 ? -6.398 -5.582 2.560 1.00 94.44 90 TYR A C 1
ATOM 687 O O . TYR A 1 90 ? -6.483 -5.073 3.680 1.00 94.44 90 TYR A O 1
ATOM 695 N N . GLY A 1 91 ? -5.884 -4.942 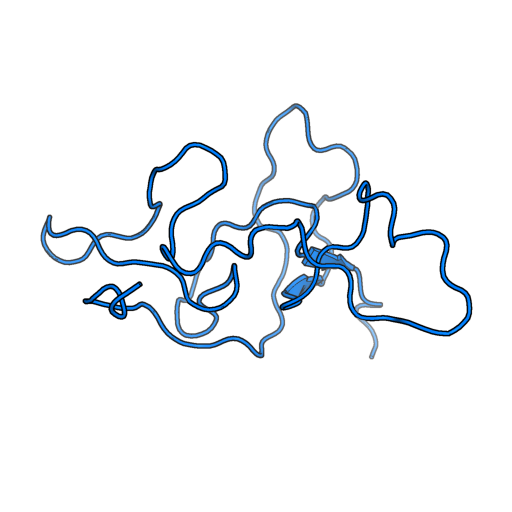1.515 1.00 92.50 91 GLY A N 1
ATOM 696 C CA . GLY A 1 91 ? -5.434 -3.559 1.540 1.00 92.50 91 GLY A CA 1
ATOM 697 C C . GLY A 1 91 ? -5.966 -2.804 0.332 1.00 92.50 91 GLY A C 1
ATOM 698 O O . GLY A 1 91 ? -6.174 -3.381 -0.731 1.00 92.50 91 GLY A O 1
ATOM 699 N N . ILE A 1 92 ? -6.171 -1.502 0.503 1.00 93.31 92 ILE A N 1
ATOM 700 C CA . ILE A 1 92 ? -6.418 -0.577 -0.602 1.00 93.31 92 ILE A CA 1
ATOM 701 C C . ILE A 1 92 ? -5.157 0.261 -0.755 1.00 93.31 92 ILE A C 1
ATOM 703 O O . ILE A 1 92 ? -4.642 0.784 0.235 1.00 93.31 92 ILE A O 1
ATOM 707 N N . SER A 1 93 ? -4.667 0.368 -1.983 1.00 90.81 93 SER A N 1
ATOM 708 C CA . SER A 1 93 ? -3.496 1.164 -2.326 1.00 90.81 93 SER A CA 1
ATOM 709 C C . SER A 1 93 ? -3.782 1.977 -3.584 1.00 90.81 93 SER A C 1
ATOM 711 O O . SER A 1 93 ? -4.677 1.646 -4.361 1.00 90.81 93 SER A O 1
ATOM 713 N N . ASP A 1 94 ? -3.053 3.073 -3.742 1.00 89.00 94 ASP A N 1
ATOM 714 C CA . ASP A 1 94 ? -3.067 3.861 -4.970 1.00 89.00 94 ASP A CA 1
ATOM 715 C C . ASP A 1 94 ? -2.197 3.149 -6.016 1.00 89.00 94 ASP A C 1
ATOM 717 O O . ASP A 1 94 ? -1.181 2.545 -5.668 1.00 89.00 94 ASP A O 1
ATOM 721 N N . GLU A 1 95 ? -2.604 3.182 -7.288 1.00 89.19 95 GLU A N 1
ATOM 722 C CA . GLU A 1 95 ? -1.956 2.407 -8.356 1.00 89.19 95 GLU A CA 1
ATOM 723 C C . GLU A 1 95 ? -0.454 2.708 -8.499 1.00 89.19 95 GLU A C 1
ATOM 725 O O . GLU A 1 95 ? 0.310 1.841 -8.914 1.00 89.19 95 GLU A O 1
ATOM 730 N N . ASN A 1 96 ? -0.010 3.898 -8.076 1.00 85.94 96 ASN A N 1
ATOM 731 C CA . ASN A 1 96 ? 1.395 4.297 -8.107 1.00 85.94 96 ASN A CA 1
ATOM 732 C C . ASN A 1 96 ? 2.263 3.605 -7.048 1.00 85.94 96 ASN A C 1
ATOM 734 O O . ASN A 1 96 ? 3.484 3.719 -7.119 1.00 85.94 96 ASN A O 1
ATOM 738 N N . TYR A 1 97 ? 1.668 2.930 -6.063 1.00 88.50 97 TYR A N 1
ATOM 739 C CA . TYR A 1 97 ? 2.377 2.241 -4.978 1.00 88.50 97 TYR A CA 1
ATOM 740 C C . TYR A 1 97 ? 2.237 0.719 -5.059 1.00 88.50 97 TYR A C 1
ATOM 742 O O . TYR A 1 97 ? 2.475 0.008 -4.081 1.00 88.50 97 TYR A O 1
ATOM 750 N N . VAL A 1 98 ? 1.859 0.197 -6.226 1.00 91.38 98 VAL A N 1
ATOM 751 C CA . VAL A 1 98 ? 1.697 -1.237 -6.459 1.00 91.38 98 VAL A CA 1
ATOM 752 C C . VAL A 1 98 ? 2.431 -1.615 -7.734 1.00 91.38 98 VAL A C 1
ATOM 754 O O . VAL A 1 98 ? 2.223 -1.019 -8.783 1.00 91.38 98 VAL A O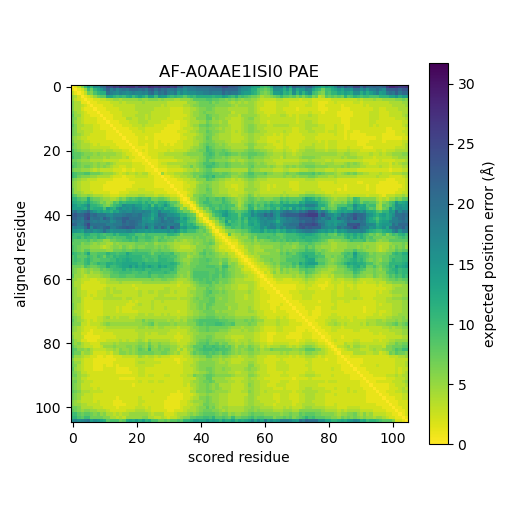 1
ATOM 757 N N . MET A 1 99 ? 3.281 -2.634 -7.658 1.00 92.25 99 MET A N 1
ATOM 758 C CA . MET A 1 99 ? 4.031 -3.133 -8.805 1.00 92.25 99 MET A CA 1
ATOM 759 C C . MET A 1 99 ? 3.567 -4.539 -9.171 1.00 92.25 99 MET A C 1
ATOM 761 O O . MET A 1 99 ? 3.459 -5.407 -8.304 1.00 92.25 99 MET A O 1
ATOM 765 N N . LYS A 1 100 ? 3.326 -4.779 -10.464 1.00 94.38 100 LYS A N 1
ATOM 766 C CA . LYS A 1 100 ? 3.113 -6.135 -10.980 1.00 94.38 100 LYS A CA 1
ATOM 767 C C . LYS A 1 100 ? 4.399 -6.930 -10.940 1.00 94.38 100 LYS A C 1
ATOM 769 O O . LYS A 1 100 ? 5.454 -6.429 -11.325 1.00 94.38 100 LYS A O 1
ATOM 774 N N . VAL A 1 101 ? 4.274 -8.191 -10.571 1.00 94.81 101 VAL A N 1
ATOM 775 C CA . VAL A 1 101 ? 5.365 -9.153 -10.639 1.00 94.81 101 VAL A CA 1
ATOM 776 C C . VAL A 1 101 ? 4.929 -10.366 -11.444 1.00 94.81 101 VAL A C 1
ATOM 778 O O . VAL A 1 101 ? 3.735 -10.628 -11.611 1.00 94.81 101 VAL A O 1
ATOM 781 N N . ASP A 1 102 ? 5.906 -11.082 -11.989 1.00 94.50 102 ASP A N 1
ATOM 782 C CA . ASP A 1 102 ? 5.629 -12.355 -12.638 1.00 94.50 102 ASP A CA 1
ATOM 783 C C . ASP A 1 102 ? 5.113 -13.341 -11.562 1.00 94.50 102 ASP A C 1
ATOM 785 O O . ASP A 1 102 ? 5.701 -13.443 -10.486 1.00 94.50 102 ASP A O 1
ATOM 789 N N . PRO A 1 103 ? 3.980 -14.027 -11.791 1.00 92.12 103 PRO A N 1
ATOM 790 C CA . PRO A 1 103 ? 3.416 -14.970 -10.827 1.00 9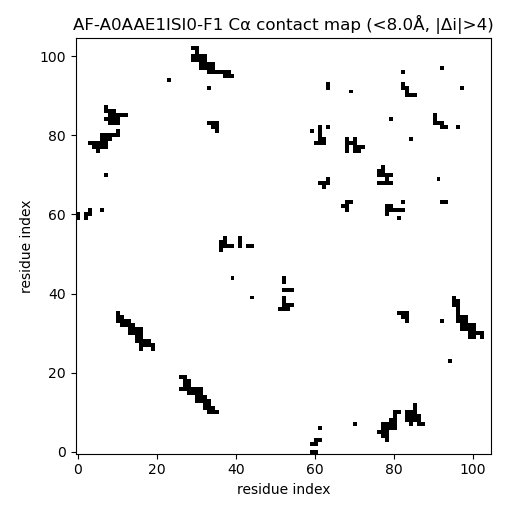2.12 103 PRO A CA 1
ATOM 791 C C . PRO A 1 103 ? 4.263 -16.238 -10.620 1.00 92.12 103 PRO A C 1
ATOM 793 O O . PRO A 1 103 ? 3.927 -17.042 -9.754 1.00 92.12 103 PRO A O 1
ATOM 796 N N . SER A 1 104 ? 5.289 -16.469 -11.445 1.00 90.44 104 SER A N 1
ATOM 797 C CA . SER A 1 104 ? 6.158 -17.651 -11.396 1.00 90.44 104 SER A CA 1
ATOM 798 C C . SER A 1 104 ? 7.436 -17.475 -10.571 1.00 90.44 104 SER A C 1
ATOM 800 O O . SER A 1 104 ? 8.167 -18.454 -10.399 1.00 90.44 104 SER A O 1
ATOM 802 N N . ILE A 1 105 ? 7.708 -16.256 -10.092 1.00 70.56 105 ILE A N 1
ATOM 803 C CA . ILE A 1 105 ? 8.865 -15.947 -9.240 1.00 70.56 105 ILE A CA 1
ATOM 804 C C . ILE A 1 105 ? 8.592 -16.362 -7.792 1.00 70.56 105 ILE A C 1
ATOM 806 O O . ILE A 1 105 ? 7.447 -16.169 -7.324 1.00 70.56 105 ILE A O 1
#

InterPro domains:
  IPR011032 GroES-like superfamily [SSF50129] (2-104)
  IPR013154 Alcohol dehydrogenase-like, N-terminal [PF08240] (4-100)

Foldseek 3Di:
DDADPDAQDDQWDKDFDPDDDPVDPPHDRFIKTFALAFQDDDPCNPDPPDPHHAPPPHDNPLADPVRHAPDDDPNHDHGYDSQWRRVDPDTDGDPRRMDGDDPVD

Radius of gyration: 14.34 Å; Cα contacts (8 Å, |Δi|>4): 164; chains: 1; bounding box: 37×35×32 Å

Organism: NCBI:txid499986

Solvent-accessible surface area (backbone atoms only — not comparable to full-atom values): 6789 Å² total; per-residue (Å²): 131,79,83,60,76,51,66,41,49,40,66,70,55,76,49,63,44,84,79,73,59,94,85,55,77,91,69,59,78,43,36,32,33,56,38,78,44,47,76,71,93,46,93,63,70,76,46,94,89,52,88,78,33,73,63,82,79,76,81,71,68,30,49,47,98,89,71,47,62,96,43,65,58,97,88,41,70,29,22,41,34,66,71,30,27,49,75,43,99,69,76,82,65,58,76,48,32,52,42,81,48,71,81,86,112

Nearest PDB structures (foldseek):
  8gv3-assembly1_A  TM=9.336E-01  e=1.709E-06  Homo sapiens
  1d1t-assembly1_B  TM=9.012E-01  e=1.825E-06  Homo sapiens
  4cpd-assembly2_C  TM=7.007E-01  e=7.329E-01  Thermus sp. ATN1

Sequence (105 aa):
MPPCFPLALGHEGVGVVESVEEKVTNFKRDVVIPICVTLENVENCVSEESNIYLRYPLSLSGLMPDGTTRISVGGQKAYHVFSCSTWCEYGISDENYVMKVDPSI

pLDDT: mean 85.07, std 12.05, range [52.97, 97.44]

Mean predicted aligned error: 5.53 Å